Protein 7WKH (pdb70)

Nearest PDB structures (foldseek):
  7wkh-assembly1_A  TM=1.006E+00  e=6.048E-22  Ctenopharyngodon idella
  3piv-assembly1_A  TM=9.622E-01  e=9.299E-15  Danio rerio
  1au1-assembly1_B  TM=8.196E-01  e=1.360E-04  Homo sapiens
  3piw-assembly1_A  TM=7.714E-01  e=9.929E-04  Danio rerio

Secondary structure (DSSP, 8-state):
--GGGGTHHHHHHHHHHHHHHTS-SPPS-------HHHHHHHHTS-HHHHHHHHHHHHHHHHHHH--GGG-TT--S-HHHHHHHHHHHHHHHHHHHHHHTTSPP----HHHHHHHHHHHHHHHHHHHTTT-HHHHHHHHHHHHHHHHHHHHHHHHHHT-

Sequence (159 aa):
ACEWLGRYRMMISNESLSSLLKEMMGGKYPEGTKVSFPGRLYNMIDNAKVEDQVKFLVLTLDHIIRLMDAREHMNSVQWNLQTVEHFLTVLNRQSSSDLKKECVARYQPSHKESYEKKINNRHFKILKKNLKKKEYSAQAWEQIRRAVKHHLQRMDIIIASIANRR

InterPro domains:
  IPR000471 Interferon alpha/beta/delta [PF00143] (30-171)
  IPR000471 Interferon alpha/beta/delta [PTHR11691] (2-171)
  IPR009079 Four-helical cytokine-like, core [G3DSA:1.20.1250.10] (20-179)
  IPR009079 Four-helical cytokine-like, core [SSF47266] (23-177)

Structure (mmCIF, N/CA/C/O backbone):
data_7WKH
#
_entry.id   7WKH
#
_cell.length_a   84.617
_cell.length_b   32.767
_cell.length_c   56.762
_cell.angle_alpha   90.000
_cell.angle_beta   102.208
_cell.angle_gamma   90.000
#
_symmetry.space_group_name_H-M   'C 1 2 1'
#
loop_
_entity.id
_entity.type
_entity.pdbx_description
1 polymer Interferon
2 water water
#
loop_
_atom_site.group_PDB
_atom_site.id
_atom_site.type_symbol
_atom_site.label_atom_id
_atom_site.label_alt_id
_atom_site.label_comp_id
_atom_site.label_asym_id
_atom_site.label_entity_id
_atom_site.label_seq_id
_atom_site.pdbx_PDB_ins_code
_atom_site.Cartn_x
_atom_site.Cartn_y
_atom_site.Cartn_z
_atom_site.occupancy
_atom_site.B_iso_or_equiv
_atom_site.auth_seq_id
_atom_site.auth_comp_id
_atom_site.auth_asym_id
_atom_site.auth_atom_id
_atom_site.pdbx_PDB_model_num
ATOM 1 N N . ALA A 1 2 ? -12.949 5.583 20.267 1.000 22.500 2 ALA A N 1
ATOM 2 C CA . ALA A 1 2 ? -11.762 6.053 19.520 1.000 18.920 2 ALA A CA 1
ATOM 3 C C . ALA A 1 2 ? -10.513 5.934 20.402 1.000 16.000 2 ALA A C 1
ATOM 4 O O . ALA A 1 2 ? -10.615 5.766 21.632 1.000 17.220 2 ALA A O 1
ATOM 6 N N . CYS A 1 3 ? -9.356 6.110 19.794 1.000 14.180 3 CYS A N 1
ATOM 7 C CA . CYS A 1 3 ? -8.063 6.112 20.516 1.000 12.200 3 CYS A CA 1
ATOM 8 C C . CYS A 1 3 ? -7.925 7.410 21.309 1.000 12.890 3 CYS A C 1
ATOM 9 O O . CYS A 1 3 ? -7.636 8.405 20.714 1.000 11.690 3 CYS A O 1
ATOM 12 N N . GLU A 1 4 ? -8.115 7.340 22.630 1.000 11.680 4 GLU A N 1
ATOM 13 C CA . GLU A 1 4 ? -8.226 8.488 23.549 1.000 11.390 4 GLU A CA 1
ATOM 14 C C . GLU A 1 4 ? -6.885 9.230 23.564 1.000 10.760 4 GLU A C 1
ATOM 15 O O . GLU A 1 4 ? -6.864 10.474 23.720 1.000 13.170 4 GLU A O 1
ATOM 21 N N . TRP A 1 5 ? -5.795 8.512 23.305 1.000 10.590 5 TRP A N 1
ATOM 22 C CA . TRP A 1 5 ? -4.436 9.091 23.458 1.000 10.450 5 TRP A CA 1
ATOM 23 C C . TRP A 1 5 ? -4.150 10.040 22.295 1.000 11.380 5 TRP A C 1
ATOM 24 O O . TRP A 1 5 ? -3.282 10.892 22.438 1.000 11.540 5 TRP A O 1
ATOM 35 N N . LEU A 1 6 ? -4.838 9.958 21.165 1.000 10.310 6 LEU A N 1
ATOM 36 C CA . LEU A 1 6 ? -4.534 10.858 20.034 1.000 11.980 6 LEU A CA 1
ATOM 37 C C . LEU A 1 6 ? -4.780 12.316 20.456 1.000 12.620 6 LEU A C 1
ATOM 38 O O . LEU A 1 6 ? -4.117 13.169 19.915 1.000 14.510 6 LEU A O 1
ATOM 43 N N . GLY A 1 7 ? -5.703 12.543 21.384 1.000 13.030 7 GLY A N 1
ATOM 44 C CA . GLY A 1 7 ? -5.991 13.894 21.902 1.000 14.520 7 GLY A CA 1
ATOM 45 C C . GLY A 1 7 ? -4.848 14.426 22.755 1.000 14.700 7 GLY A C 1
ATOM 46 O O . GLY A 1 7 ? -4.703 15.636 22.810 1.000 19.210 7 GLY A O 1
ATOM 47 N N . ARG A 1 8 ? -4.082 13.548 23.402 1.000 12.880 8 ARG A N 1
ATOM 48 C CA . ARG A 1 8 ? -2.991 13.900 24.348 1.000 14.530 8 ARG A CA 1
ATOM 49 C C . ARG A 1 8 ? -1.654 13.909 23.610 1.000 12.100 8 ARG A C 1
ATOM 50 O O . ARG A 1 8 ? -0.682 14.504 24.113 1.000 12.930 8 ARG A O 1
ATOM 58 N N . TYR A 1 9 ? -1.618 13.347 22.411 1.000 11.000 9 TYR A N 1
ATOM 59 C CA . TYR A 1 9 ? -0.362 13.102 21.691 1.000 10.470 9 TYR A CA 1
ATOM 60 C C . TYR A 1 9 ? 0.390 14.424 21.469 1.000 10.410 9 TYR A C 1
ATOM 61 O O . TYR A 1 9 ? 1.647 14.489 21.669 1.000 9.900 9 TYR A O 1
ATOM 70 N N . ARG A 1 10 ? -0.275 15.489 21.043 1.000 10.260 10 ARG A N 1
ATOM 71 C CA . ARG A 1 10 ? 0.462 16.739 20.704 1.000 10.610 10 ARG A CA 1
ATOM 72 C C . ARG A 1 10 ? 1.171 17.343 21.921 1.000 9.910 10 ARG A C 1
ATOM 73 O O . ARG A 1 10 ? 2.293 17.802 21.790 1.000 8.980 10 ARG A O 1
ATOM 81 N N . MET A 1 11 ? 0.564 17.380 23.077 1.000 10.950 11 MET A N 1
ATOM 82 C CA A MET A 1 11 ? 1.223 17.987 24.263 0.500 10.920 11 MET A CA 1
ATOM 83 C CA B MET A 1 11 ? 1.249 18.020 24.238 0.500 12.010 11 MET A CA 1
ATOM 84 C C . MET A 1 11 ? 2.503 17.210 24.606 1.000 10.370 11 MET A C 1
ATOM 85 O O . MET A 1 11 ? 3.544 17.806 24.943 1.000 9.590 11 MET A O 1
ATOM 94 N N . ILE A 1 12 ? 2.421 15.900 24.558 1.000 9.160 12 ILE A N 1
ATOM 95 C CA . ILE A 1 12 ? 3.574 15.017 24.883 1.000 9.040 12 ILE A CA 1
ATOM 96 C C . ILE A 1 12 ? 4.591 15.078 23.738 1.000 8.340 12 ILE A C 1
ATOM 97 O O . ILE A 1 12 ? 5.780 15.027 24.032 1.000 8.940 12 ILE A O 1
ATOM 102 N N . SER A 1 13 ? 4.140 15.210 22.491 1.000 7.880 13 SER A N 1
ATOM 103 C CA . SER A 1 13 ? 5.053 15.392 21.350 1.000 8.080 13 SER A CA 1
ATOM 104 C C . SER A 1 13 ? 5.832 16.687 21.529 1.000 7.930 13 SER A C 1
ATOM 105 O O . SER A 1 13 ? 7.054 16.693 21.308 1.000 7.220 13 SER A O 1
ATOM 108 N N . ASN A 1 14 ? 5.140 17.779 21.850 1.000 8.800 14 ASN A N 1
ATOM 109 C CA . ASN A 1 14 ? 5.813 19.076 22.098 1.000 8.830 14 ASN A CA 1
ATOM 110 C C . A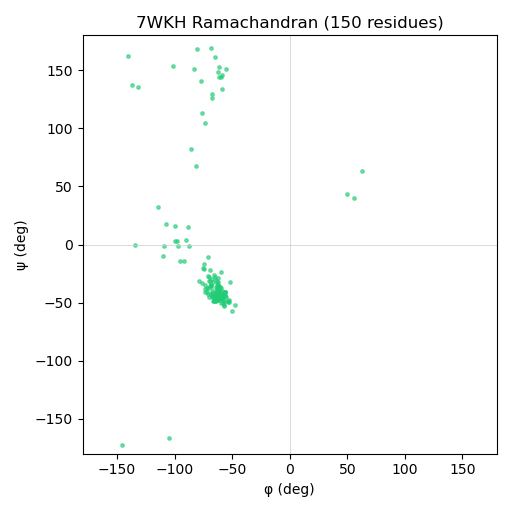SN A 1 14 ? 6.865 18.900 23.207 1.000 8.590 14 ASN A C 1
ATOM 111 O O . ASN A 1 14 ? 7.992 19.437 23.089 1.000 8.220 14 ASN A O 1
ATOM 116 N N . GLU A 1 15 ? 6.569 18.143 24.256 1.000 8.220 15 GLU A N 1
ATOM 117 C CA . GLU A 1 15 ? 7.558 17.880 25.323 1.000 8.430 15 GLU A CA 1
ATOM 118 C C . GLU A 1 15 ? 8.735 17.107 24.724 1.000 8.510 15 GLU A C 1
ATOM 119 O O . GLU A 1 15 ? 9.886 17.454 24.977 1.000 7.310 15 GLU A O 1
ATOM 125 N N . SER A 1 16 ? 8.488 16.065 23.931 1.000 7.090 16 SER A N 1
ATOM 126 C CA . SER A 1 16 ? 9.590 15.258 23.361 1.000 7.060 16 SER A CA 1
ATOM 127 C C . SER A 1 16 ? 10.502 16.138 22.510 1.000 7.890 16 SER A C 1
ATOM 128 O O . SER A 1 16 ? 11.719 16.046 22.629 1.000 6.870 16 SER A O 1
ATOM 131 N N . LEU A 1 17 ? 9.937 17.027 21.693 1.000 7.750 17 LEU A N 1
ATOM 132 C CA . LEU A 1 17 ? 10.762 17.845 20.801 1.000 8.180 17 LEU A CA 1
ATOM 133 C C . LEU A 1 17 ? 11.545 18.875 21.625 1.000 6.890 17 LEU A C 1
ATOM 134 O O . LEU A 1 17 ? 12.747 19.171 21.300 1.000 6.510 17 LEU A O 1
ATOM 139 N N . SER A 1 18 ? 10.956 19.441 22.682 1.000 7.090 18 SER A N 1
ATOM 140 C CA A SER A 1 18 ? 11.700 20.383 23.562 0.500 6.850 18 SER A CA 1
ATOM 141 C CA B SER A 1 18 ? 11.689 20.385 23.571 0.500 7.500 18 SER A CA 1
ATOM 142 C C . SER A 1 18 ? 12.877 19.663 24.232 1.000 7.020 18 SER A C 1
ATOM 143 O O . SER A 1 18 ? 13.971 20.281 24.338 1.000 6.850 18 SER A O 1
ATOM 148 N N . LEU A 1 19 ? 12.711 18.398 24.616 1.000 6.720 19 LEU A N 1
ATOM 149 C CA . LEU A 1 19 ? 13.815 17.640 25.255 1.000 6.470 19 LEU A CA 1
ATOM 150 C C . LEU A 1 19 ? 14.932 17.372 24.244 1.000 6.670 19 LEU A C 1
ATOM 151 O O . LEU A 1 19 ? 16.122 17.544 24.598 1.000 6.520 19 LEU A O 1
ATOM 156 N N . LEU A 1 20 ? 14.552 17.003 23.025 1.000 6.520 20 LEU A N 1
ATOM 157 C CA . LEU A 1 20 ? 15.517 16.773 21.933 1.000 6.480 20 LEU A CA 1
ATOM 158 C C . LEU A 1 20 ? 16.322 18.036 21.672 1.000 6.710 20 LEU A C 1
ATOM 159 O O . LEU A 1 20 ? 17.509 17.912 21.412 1.000 7.480 20 LEU A O 1
ATOM 164 N N . LYS A 1 21 ? 15.696 19.214 21.719 1.000 6.820 21 LYS A N 1
ATOM 165 C CA . LYS A 1 21 ? 16.432 20.486 21.557 1.000 7.570 21 LYS A CA 1
ATOM 166 C C . LYS A 1 21 ? 17.317 20.764 22.759 1.000 7.390 21 LYS A C 1
ATOM 167 O O . LYS A 1 21 ? 18.449 21.160 22.562 1.000 8.150 21 LYS A O 1
ATOM 173 N N . GLU A 1 22 ? 16.788 20.584 23.947 1.000 6.620 22 GLU A N 1
ATOM 174 C CA . GLU A 1 22 ? 17.448 21.043 25.184 1.000 6.930 22 GLU A CA 1
ATOM 175 C C . GLU A 1 22 ? 18.684 20.189 25.505 1.000 8.220 22 GLU A C 1
ATOM 176 O O . GLU A 1 22 ? 19.601 20.704 26.129 1.000 8.210 22 GLU A O 1
ATOM 182 N N . MET A 1 23 ? 18.716 18.929 25.061 1.000 8.910 23 MET A N 1
ATOM 183 C CA A MET A 1 23 ? 19.756 17.981 25.525 0.500 8.920 23 MET A CA 1
ATOM 184 C CA B MET A 1 23 ? 19.753 17.972 25.525 0.500 9.080 23 MET A CA 1
ATOM 185 C C . MET A 1 23 ? 21.123 18.377 24.955 1.000 9.770 23 MET A C 1
ATOM 186 O O . MET A 1 23 ? 22.162 17.921 25.512 1.000 10.190 23 MET A O 1
ATOM 195 N N . GLY A 1 24 ? 21.129 19.086 23.835 1.000 10.540 24 GLY A N 1
ATOM 196 C CA . GLY A 1 24 ? 22.385 19.427 23.142 1.000 13.680 24 GLY A CA 1
ATOM 197 C C . GLY A 1 24 ? 22.362 20.776 22.469 1.000 17.200 24 GLY A C 1
ATOM 198 O O . GLY A 1 24 ? 21.435 21.559 22.704 1.000 18.800 24 GLY A O 1
ATOM 199 N N . GLY A 1 25 ? 23.411 21.053 21.711 1.000 18.300 25 GLY A N 1
ATOM 200 C CA . GLY A 1 25 ? 23.659 22.401 21.172 1.000 20.510 25 GLY A CA 1
ATOM 201 C C . GLY A 1 25 ? 23.311 22.423 19.700 1.000 23.470 25 GLY A C 1
ATOM 202 O O . GLY A 1 25 ? 22.640 21.488 19.234 1.000 25.830 25 GLY A O 1
ATOM 203 N N . LYS A 1 26 ? 23.724 23.469 18.988 1.000 23.430 26 LYS A N 1
ATOM 204 C CA . LYS A 1 26 ? 23.536 23.618 17.520 1.000 26.610 26 LYS A CA 1
ATOM 205 C C . LYS A 1 26 ? 24.290 22.501 16.789 1.000 26.120 26 LYS A C 1
ATOM 206 O O . LYS A 1 26 ? 25.331 22.091 17.268 1.000 30.000 26 LYS A O 1
ATOM 212 N N . TYR A 1 27 ? 23.781 22.066 15.639 1.000 26.460 27 TYR A N 1
ATOM 213 C CA . TYR A 1 27 ? 24.306 20.909 14.870 1.000 27.080 27 TYR A CA 1
ATOM 214 C C . TYR A 1 27 ? 25.764 21.166 14.493 1.000 28.790 27 TYR A C 1
ATOM 215 O O . TYR A 1 27 ? 26.147 22.295 14.178 1.000 28.610 27 TYR A O 1
ATOM 224 N N . PRO A 1 28 ? 26.632 20.137 14.471 1.000 29.830 28 PRO A N 1
ATOM 225 C CA . PRO A 1 28 ? 27.904 20.263 13.765 1.000 30.070 28 PRO A CA 1
ATOM 226 C C . PRO A 1 28 ? 27.620 20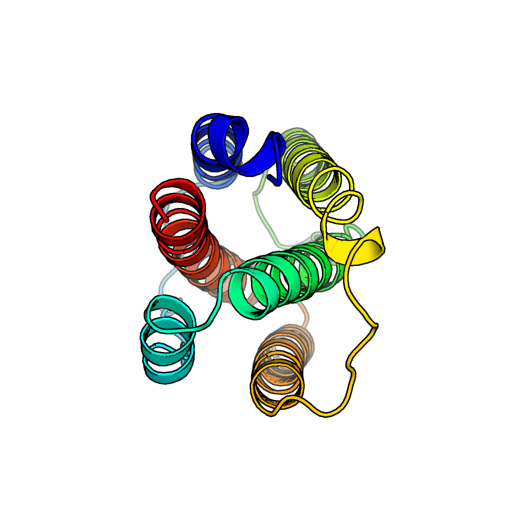.330 12.251 1.000 30.150 28 PRO A C 1
ATOM 227 O O . PRO A 1 28 ? 26.477 20.141 11.810 1.000 27.280 28 PRO A O 1
ATOM 231 N N . GLU A 1 29 ? 28.640 20.661 11.461 1.000 27.540 29 GLU A N 1
ATOM 232 C CA . GLU A 1 29 ? 28.533 20.670 9.979 1.000 27.140 29 GLU A CA 1
ATOM 233 C C . GLU A 1 29 ? 28.061 19.292 9.495 1.000 26.930 29 GLU A C 1
ATOM 234 O O . GLU A 1 29 ? 28.398 18.272 10.175 1.000 25.850 29 GLU A O 1
ATOM 240 N N . GLY A 1 30 ? 27.356 19.261 8.356 1.000 29.150 30 GLY A N 1
ATOM 241 C CA . GLY A 1 30 ? 27.001 18.035 7.609 1.000 27.290 30 GLY A CA 1
ATOM 242 C C . GLY A 1 30 ? 26.116 17.115 8.418 1.000 28.410 30 GLY A C 1
ATOM 243 O O . GLY A 1 30 ? 26.580 16.006 8.756 1.000 29.370 30 GLY A O 1
ATOM 244 N N . THR A 1 31 ? 24.905 17.566 8.770 1.000 28.870 31 THR A N 1
ATOM 245 C CA . THR A 1 31 ? 23.912 16.734 9.507 1.000 25.620 31 THR A CA 1
ATOM 246 C C . THR A 1 31 ? 22.709 16.366 8.610 1.000 26.390 31 THR A C 1
ATOM 247 O O . THR A 1 31 ? 21.944 15.472 9.022 1.000 23.310 31 THR A O 1
ATOM 251 N N . LYS A 1 32 ? 22.557 16.949 7.411 1.000 28.770 32 LYS A N 1
ATOM 252 C CA . LYS A 1 32 ? 21.432 16.618 6.484 1.000 30.970 32 LYS A CA 1
ATOM 253 C C . LYS A 1 32 ? 21.589 15.178 5.977 1.000 30.150 32 LYS A C 1
ATOM 254 O O . LYS A 1 32 ? 22.711 14.843 5.564 1.000 31.740 32 LYS A O 1
ATOM 260 N N . VAL A 1 33 ? 20.534 14.350 6.055 1.000 24.820 33 VAL A N 1
ATOM 261 C CA . VAL A 1 33 ? 20.530 12.942 5.544 1.000 27.170 33 VAL A CA 1
ATOM 262 C C . VAL A 1 33 ? 19.173 12.653 4.901 1.000 24.690 33 VAL A C 1
ATOM 263 O O . VAL A 1 33 ? 18.247 13.388 5.189 1.000 24.250 33 VAL A O 1
ATOM 267 N N . SER A 1 34 ? 19.101 11.603 4.076 1.000 25.820 34 SER A N 1
ATOM 268 C CA . SER A 1 34 ? 17.877 11.191 3.348 1.000 26.990 34 SER A CA 1
ATOM 269 C C . SER A 1 34 ? 16.740 10.897 4.335 1.000 22.730 34 SER A C 1
ATOM 270 O O . SER A 1 34 ? 16.984 10.240 5.367 1.000 23.930 34 SER A O 1
ATOM 273 N N . PHE A 1 35 ? 15.562 11.435 4.024 1.000 20.840 35 PHE A N 1
ATOM 274 C CA . PHE A 1 35 ? 14.328 11.377 4.858 1.000 17.750 35 PHE A CA 1
ATOM 275 C C . PHE A 1 35 ? 13.148 10.940 3.985 1.000 16.420 35 PHE A C 1
ATOM 276 O O . PHE A 1 35 ? 12.992 11.417 2.860 1.000 16.500 35 PHE A O 1
ATOM 284 N N . PRO A 1 36 ? 12.308 10.007 4.473 1.000 14.730 36 PRO A N 1
ATOM 285 C CA . PRO A 1 36 ? 11.222 9.428 3.685 1.000 13.610 36 PRO A CA 1
ATOM 286 C C . PRO A 1 36 ? 9.990 10.343 3.654 1.000 12.130 36 PRO A C 1
ATOM 287 O O . PRO A 1 36 ? 8.923 9.984 4.179 1.000 11.750 36 PRO A O 1
ATOM 291 N N . GLY A 1 37 ? 10.106 11.504 3.003 1.000 11.170 37 GLY A N 1
ATOM 292 C CA . GLY A 1 37 ? 8.975 12.440 2.912 1.000 11.040 37 GLY A CA 1
ATOM 293 C C . GLY A 1 37 ? 7.761 11.878 2.164 1.000 9.660 37 GLY A C 1
ATOM 294 O O . GLY A 1 37 ? 6.590 12.141 2.561 1.000 10.190 37 GLY A O 1
ATOM 295 N N . ARG A 1 38 ? 7.994 11.156 1.077 1.000 10.800 38 ARG A N 1
ATOM 296 C CA . ARG A 1 38 ? 6.861 10.576 0.302 1.000 11.230 38 ARG A CA 1
ATOM 297 C C . ARG A 1 38 ? 6.109 9.562 1.183 1.000 10.650 38 ARG A C 1
ATOM 298 O O . ARG A 1 38 ? 4.894 9.458 1.071 1.000 8.920 38 ARG A O 1
ATOM 306 N N . LEU A 1 39 ? 6.813 8.745 1.984 1.000 10.000 39 LEU A N 1
ATOM 307 C CA . LEU A 1 39 ? 6.149 7.793 2.895 1.000 10.190 39 LEU A CA 1
ATOM 308 C C . LEU A 1 39 ? 5.243 8.563 3.856 1.000 8.600 39 LEU A C 1
ATOM 309 O O . LEU A 1 39 ? 4.086 8.174 4.052 1.000 8.860 39 LEU A O 1
ATOM 314 N N . TYR A 1 40 ? 5.744 9.659 4.471 1.000 8.560 40 TYR A N 1
ATOM 315 C CA . TYR A 1 40 ? 4.909 10.447 5.414 1.000 8.500 40 TYR A CA 1
ATOM 316 C C . TYR A 1 40 ? 3.696 11.081 4.725 1.000 7.700 40 TYR A C 1
ATOM 317 O O . TYR A 1 40 ? 2.606 11.127 5.266 1.000 8.810 40 TYR A O 1
ATOM 326 N N . ASN A 1 41 ? 3.860 11.546 3.490 1.000 8.260 41 ASN A N 1
ATOM 327 C CA . ASN A 1 41 ? 2.699 12.112 2.742 1.000 9.380 41 ASN A CA 1
ATOM 328 C C . ASN A 1 41 ? 1.668 11.018 2.514 1.000 9.100 41 ASN A C 1
ATOM 329 O O . ASN A 1 41 ? 0.485 11.303 2.581 1.000 10.320 41 ASN A O 1
ATOM 334 N N . MET A 1 42 ? 2.128 9.800 2.265 1.000 10.070 42 MET A N 1
ATOM 335 C CA . MET A 1 42 ? 1.167 8.689 2.074 1.000 10.100 42 MET A CA 1
ATOM 336 C C . MET A 1 42 ? 0.439 8.431 3.399 1.000 8.900 42 MET A C 1
ATOM 337 O O . MET A 1 42 ? -0.805 8.380 3.396 1.000 10.390 42 MET A O 1
ATOM 342 N N . ILE A 1 43 ? 1.159 8.319 4.509 1.000 9.040 43 ILE A N 1
ATOM 343 C CA . ILE A 1 43 ? 0.518 8.020 5.814 1.000 9.140 43 ILE A CA 1
ATOM 344 C C . ILE A 1 43 ? -0.434 9.147 6.208 1.000 8.530 43 ILE A C 1
ATOM 345 O O . ILE A 1 43 ? -1.454 8.857 6.815 1.000 8.000 43 ILE A O 1
ATOM 350 N N . ASP A 1 44 ? -0.126 10.394 5.880 1.000 7.740 44 ASP A N 1
ATOM 351 C CA . ASP A 1 44 ? -1.056 11.508 6.132 1.000 8.730 44 ASP A CA 1
ATOM 352 C C . ASP A 1 44 ? -2.423 11.165 5.553 1.000 9.110 44 ASP A C 1
ATOM 353 O O . ASP A 1 44 ? -3.424 11.706 6.061 1.000 9.750 44 ASP A O 1
ATOM 358 N N . ASN A 1 45 ? -2.454 10.403 4.460 1.000 9.180 45 ASN A N 1
ATOM 359 C CA . ASN A 1 45 ? -3.714 10.113 3.721 1.000 9.910 45 ASN A CA 1
ATOM 360 C C . ASN A 1 45 ? -4.288 8.743 4.060 1.000 10.500 45 ASN A C 1
ATOM 361 O O . ASN A 1 45 ? -5.351 8.384 3.534 1.000 12.620 45 ASN A O 1
ATOM 366 N N . ALA A 1 46 ? -3.663 8.018 4.973 1.000 10.240 46 ALA A N 1
ATOM 367 C CA . ALA A 1 46 ? -4.036 6.621 5.290 1.000 10.340 46 ALA A CA 1
ATOM 368 C C . ALA A 1 46 ? -5.246 6.569 6.244 1.000 10.410 46 ALA A C 1
ATOM 369 O O . ALA A 1 46 ? -5.646 7.618 6.789 1.000 11.900 46 ALA A O 1
ATOM 371 N N . LYS A 1 47 ? -5.799 5.367 6.398 1.000 10.780 47 LYS A N 1
ATOM 372 C CA . LYS A 1 47 ? -6.819 5.091 7.422 1.000 12.220 47 LYS A CA 1
ATOM 373 C C . LYS A 1 47 ? -6.212 5.339 8.799 1.000 10.620 47 LYS A C 1
ATOM 374 O O . LYS A 1 47 ? -4.982 5.094 9.009 1.000 11.060 47 LYS A O 1
ATOM 380 N N . VAL A 1 48 ? -7.072 5.678 9.751 1.000 10.020 48 VAL A N 1
ATOM 381 C CA . VAL A 1 48 ? -6.643 5.894 11.157 1.000 9.560 48 VAL A CA 1
ATOM 382 C C . VAL A 1 48 ? -5.865 4.686 11.639 1.000 9.810 48 VAL A C 1
ATOM 383 O O . VAL A 1 48 ? -4.845 4.853 12.296 1.000 9.190 48 VAL A O 1
ATOM 387 N N . GLU A 1 49 ? -6.391 3.500 11.403 1.000 10.470 49 GLU A N 1
ATOM 388 C CA . GLU A 1 49 ? -5.751 2.276 11.943 1.000 11.300 49 GLU A CA 1
ATOM 389 C C . GLU A 1 49 ? -4.282 2.307 11.501 1.000 9.980 49 GLU A C 1
ATOM 390 O O . GLU A 1 49 ? -3.387 1.945 12.285 1.000 10.490 49 GLU A O 1
ATOM 396 N N . ASP A 1 50 ? -4.038 2.541 10.211 1.000 9.280 50 ASP A N 1
ATOM 397 C CA . ASP A 1 50 ? -2.657 2.495 9.665 1.000 8.740 50 ASP A CA 1
ATOM 398 C C . ASP A 1 50 ? -1.835 3.652 10.211 1.000 8.380 50 ASP A C 1
ATOM 399 O O . ASP A 1 50 ? -0.628 3.456 10.416 1.000 8.000 50 ASP A O 1
ATOM 404 N N . GLN A 1 51 ? -2.447 4.813 10.416 1.000 8.010 51 GLN A N 1
ATOM 405 C CA . GLN A 1 51 ? -1.742 5.978 11.017 1.000 7.670 51 GLN A CA 1
ATOM 406 C C . GLN A 1 51 ? -1.237 5.574 12.401 1.000 7.690 51 GLN A C 1
ATOM 407 O O . GLN A 1 51 ? -0.078 5.805 12.709 1.000 7.710 51 GLN A O 1
ATOM 413 N N . VAL A 1 52 ? -2.120 5.008 13.225 1.000 7.850 52 VAL A N 1
ATOM 414 C CA . VAL A 1 52 ? -1.732 4.695 14.616 1.000 7.940 52 VAL A CA 1
ATOM 415 C C . VAL A 1 52 ? -0.672 3.584 14.587 1.000 7.280 52 VAL A C 1
ATOM 416 O O . VAL A 1 52 ? 0.303 3.665 15.368 1.000 7.330 52 VAL A O 1
ATOM 420 N N . LYS A 1 53 ? -0.866 2.534 13.778 1.000 7.430 53 LYS A N 1
ATOM 421 C CA . LYS A 1 53 ? 0.156 1.457 13.699 1.000 7.540 53 LYS A CA 1
ATOM 422 C C . LYS A 1 53 ? 1.498 2.068 13.262 1.000 7.220 53 LYS A C 1
ATOM 423 O O . LYS A 1 53 ? 2.553 1.662 13.732 1.000 7.220 53 LYS A O 1
ATOM 429 N N . PHE A 1 54 ? 1.483 2.940 12.265 1.000 7.020 54 PHE A N 1
ATOM 430 C CA . PHE A 1 54 ? 2.711 3.602 11.780 1.000 6.910 54 PHE A CA 1
ATOM 431 C C . PHE A 1 54 ? 3.398 4.393 12.913 1.000 6.740 54 PHE A C 1
ATOM 432 O O . PHE A 1 54 ? 4.621 4.262 13.048 1.000 7.320 54 PHE A O 1
ATOM 440 N N . LEU A 1 55 ? 2.624 5.130 13.705 1.000 7.260 55 LEU A N 1
ATOM 441 C CA . LEU A 1 55 ? 3.176 5.929 14.827 1.000 6.970 55 LEU A CA 1
ATOM 442 C C . LEU A 1 55 ? 3.875 4.972 15.795 1.000 6.880 55 LEU A C 1
ATOM 443 O O . LEU A 1 55 ? 5.022 5.238 16.199 1.000 7.200 55 LEU A O 1
ATOM 448 N N . VAL A 1 56 ? 3.254 3.853 16.118 1.000 6.790 56 VAL A N 1
ATOM 449 C CA . VAL A 1 56 ? 3.875 2.897 17.082 1.000 7.260 56 VAL A CA 1
ATOM 450 C C . VAL A 1 56 ? 5.182 2.333 16.487 1.000 7.270 56 VAL A C 1
ATOM 451 O O . VAL A 1 56 ? 6.228 2.315 17.144 1.000 7.620 56 VAL A O 1
ATOM 455 N N . LEU A 1 57 ? 5.152 1.870 15.232 1.000 7.610 57 LEU A N 1
ATOM 456 C CA . LEU A 1 57 ? 6.359 1.327 14.596 1.000 7.130 57 LEU A CA 1
ATOM 457 C C . LEU A 1 57 ? 7.463 2.368 14.638 1.000 7.110 57 LEU A C 1
ATOM 458 O O . LEU A 1 57 ? 8.621 2.018 14.921 1.000 7.270 57 LEU A O 1
ATOM 463 N N . THR A 1 58 ? 7.129 3.605 14.316 1.000 6.020 58 THR A N 1
ATOM 464 C CA . THR A 1 58 ? 8.153 4.654 14.189 1.000 6.560 58 THR A CA 1
ATOM 465 C C . THR A 1 58 ? 8.692 5.053 15.570 1.000 6.390 58 THR A C 1
ATOM 466 O O . THR A 1 58 ? 9.910 5.151 15.708 1.000 6.560 58 THR A O 1
ATOM 470 N N . LEU A 1 59 ? 7.825 5.171 16.562 1.000 6.130 59 LEU A N 1
ATOM 471 C CA . LEU A 1 59 ? 8.263 5.469 17.941 1.000 6.580 59 LEU A CA 1
ATOM 472 C C . LEU A 1 59 ? 9.251 4.388 18.38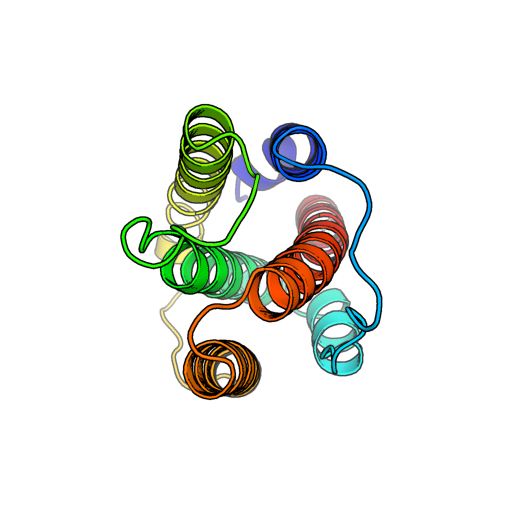1 1.000 6.650 59 LEU A C 1
ATOM 473 O O . LEU A 1 59 ? 10.299 4.723 18.893 1.000 6.440 59 LEU A O 1
ATOM 478 N N . ASP A 1 60 ? 8.877 3.129 18.249 1.000 6.900 60 ASP A N 1
ATOM 479 C CA . ASP A 1 60 ? 9.732 2.032 18.740 1.000 7.150 60 ASP A CA 1
ATOM 480 C C . ASP A 1 60 ? 11.049 2.082 17.989 1.000 7.370 60 ASP A C 1
ATOM 481 O O . ASP A 1 60 ? 12.080 1.815 18.576 1.000 7.440 60 ASP A O 1
ATOM 486 N N . HIS A 1 61 ? 11.024 2.375 16.692 1.000 7.180 61 HIS A N 1
ATOM 487 C CA . HIS A 1 61 ? 12.291 2.443 15.939 1.000 8.220 61 HIS A CA 1
ATOM 488 C C . HIS A 1 61 ? 13.186 3.563 16.466 1.000 7.930 61 HIS A C 1
ATOM 489 O O . HIS A 1 61 ? 14.401 3.315 16.539 1.000 7.450 61 HIS A O 1
ATOM 496 N N . ILE A 1 62 ? 12.631 4.736 16.762 1.000 6.980 62 ILE A N 1
ATOM 497 C CA . ILE A 1 62 ? 13.439 5.862 17.283 1.000 6.530 62 ILE A CA 1
ATOM 498 C C . ILE A 1 62 ? 14.025 5.418 18.630 1.000 6.800 62 ILE A C 1
ATOM 499 O O . ILE A 1 62 ? 15.210 5.634 18.869 1.000 6.870 62 ILE A O 1
ATOM 504 N N . ILE A 1 63 ? 13.174 4.848 19.483 1.000 7.020 63 ILE A N 1
ATOM 505 C CA . ILE A 1 63 ? 13.667 4.398 20.815 1.000 7.500 63 ILE A CA 1
ATOM 506 C C . ILE A 1 63 ? 14.836 3.417 20.655 1.000 8.200 63 ILE A C 1
ATOM 507 O O . ILE A 1 63 ? 15.840 3.577 21.334 1.000 8.520 63 ILE A O 1
ATOM 512 N N . ARG A 1 64 ? 14.693 2.404 19.797 1.000 9.190 64 ARG A N 1
ATOM 513 C CA . ARG A 1 64 ? 15.705 1.328 19.648 1.000 10.420 64 ARG A CA 1
ATOM 514 C C . ARG A 1 64 ? 16.955 1.925 18.997 1.000 9.390 64 ARG A C 1
ATOM 515 O O . ARG A 1 64 ? 18.060 1.458 19.332 1.000 9.840 64 ARG A O 1
ATOM 523 N N . LEU A 1 65 ? 16.811 2.940 18.141 1.000 8.650 65 LEU A N 1
ATOM 524 C CA . LEU A 1 65 ? 18.014 3.554 17.526 1.000 9.270 65 LEU A CA 1
ATOM 525 C C . LEU A 1 65 ? 18.799 4.328 18.609 1.000 9.000 65 LEU A C 1
ATOM 526 O O . LEU A 1 65 ? 20.073 4.297 18.530 1.000 10.620 65 LEU A O 1
ATOM 531 N N . MET A 1 66 ? 18.122 4.959 19.568 1.000 8.950 66 MET A N 1
ATOM 532 C CA . MET A 1 66 ? 18.737 5.992 20.440 1.000 8.580 66 MET A CA 1
ATOM 533 C C . MET A 1 66 ? 18.923 5.476 21.865 1.000 8.550 66 MET A C 1
ATOM 534 O O . MET A 1 66 ? 19.499 6.274 22.584 1.000 9.110 66 MET A O 1
ATOM 539 N N . ASP A 1 67 ? 18.538 4.231 22.243 1.000 7.980 67 ASP A N 1
ATOM 540 C CA . ASP A 1 67 ? 18.560 3.905 23.705 1.000 8.110 67 ASP A CA 1
ATOM 541 C C . ASP A 1 67 ? 19.812 3.165 24.118 1.000 8.930 67 ASP A C 1
ATOM 542 O O . ASP A 1 67 ? 19.970 2.929 25.342 1.000 9.620 67 ASP A O 1
ATOM 547 N N . ALA A 1 68 ? 20.725 2.952 23.202 1.000 8.710 68 ALA A N 1
ATOM 548 C CA . ALA A 1 68 ? 22.013 2.291 23.541 1.000 10.520 68 ALA A CA 1
ATOM 549 C C . ALA A 1 68 ? 22.994 3.347 24.035 1.000 10.330 68 ALA A C 1
ATOM 550 O O . ALA A 1 68 ? 23.849 3.772 23.275 1.000 12.340 68 ALA A O 1
ATOM 552 N N . ARG A 1 69 ? 22.919 3.727 25.296 1.000 10.260 69 ARG A N 1
ATOM 553 C CA . ARG A 1 69 ? 23.649 4.920 25.775 1.000 10.730 69 ARG A CA 1
ATOM 554 C C . ARG A 1 69 ? 25.142 4.609 25.884 1.000 10.270 69 ARG A C 1
ATOM 555 O O . ARG A 1 69 ? 25.902 5.551 25.921 1.000 10.800 69 ARG A O 1
ATOM 563 N N . GLU A 1 70 ? 25.552 3.344 25.895 1.000 10.500 70 GLU A N 1
ATOM 564 C CA . GLU A 1 70 ? 27.010 3.032 25.946 1.000 10.830 70 GLU A CA 1
ATOM 565 C C . GLU A 1 70 ? 27.662 3.392 24.619 1.000 12.510 70 GLU A C 1
ATOM 566 O O . GLU A 1 70 ? 28.924 3.387 24.565 1.000 13.000 70 GLU A O 1
ATOM 572 N N . HIS A 1 71 ? 26.880 3.692 23.593 1.000 10.620 71 HIS A N 1
ATOM 573 C CA . HIS A 1 71 ? 27.416 4.142 22.283 1.000 11.060 71 HIS A CA 1
ATOM 574 C C . HIS A 1 71 ? 27.341 5.669 22.145 1.000 11.010 71 HIS A C 1
ATOM 575 O O . HIS A 1 71 ? 27.512 6.135 21.027 1.000 10.780 71 HIS A O 1
ATOM 582 N N . MET A 1 72 ? 27.141 6.399 23.226 1.000 10.170 72 MET A N 1
ATOM 583 C CA . MET A 1 72 ? 26.977 7.889 23.216 1.000 10.450 72 MET A CA 1
ATOM 584 C C . MET A 1 72 ? 28.136 8.565 23.950 1.000 11.540 72 MET A C 1
ATOM 585 O O . MET A 1 72 ? 27.983 9.709 24.371 1.000 12.550 72 MET A O 1
ATOM 590 N N . ASN A 1 73 ? 29.337 7.998 23.902 1.000 13.060 73 ASN A N 1
ATOM 591 C CA . ASN A 1 73 ? 30.498 8.619 24.595 1.000 15.430 73 ASN A CA 1
ATOM 592 C C . ASN A 1 73 ? 30.995 9.847 23.827 1.000 14.150 73 ASN A C 1
ATOM 593 O O . ASN A 1 73 ? 31.610 10.717 24.448 1.000 15.660 73 ASN A O 1
ATOM 598 N N . SER A 1 74 ? 30.690 9.972 22.544 1.000 13.240 74 SER A N 1
ATOM 599 C CA . SER A 1 74 ? 31.210 11.059 21.690 1.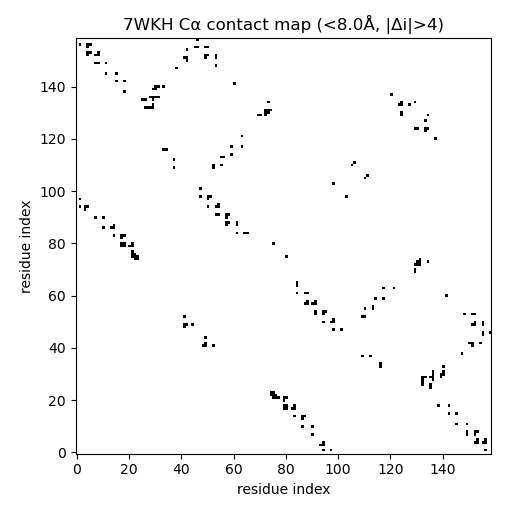000 14.000 74 SER A CA 1
ATOM 600 C C . SER A 1 74 ? 30.279 12.260 21.660 1.000 12.680 74 SER A C 1
ATOM 601 O O . SER A 1 74 ? 30.707 13.296 21.148 1.000 13.420 74 SER A O 1
ATOM 604 N N . VAL A 1 75 ? 29.035 12.143 22.122 1.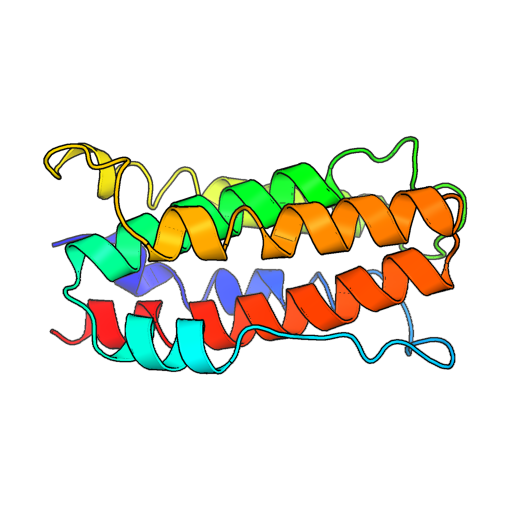000 11.380 75 VAL A N 1
ATOM 605 C CA . VAL A 1 75 ? 28.059 13.277 22.075 1.000 12.140 75 VAL A CA 1
ATOM 606 C C . VAL A 1 75 ? 28.274 14.203 23.257 1.000 12.590 75 VAL A C 1
ATOM 607 O O . VAL A 1 75 ? 28.669 13.750 24.351 1.000 14.690 75 VAL A O 1
ATOM 611 N N . GLN A 1 76 ? 27.958 15.472 23.066 1.000 12.420 76 GLN A N 1
ATOM 612 C CA . GLN A 1 76 ? 27.988 16.405 24.210 1.000 13.880 76 GLN A CA 1
ATOM 613 C C . GLN A 1 76 ? 26.633 16.465 24.915 1.000 14.910 76 GLN A C 1
ATOM 614 O O . GLN A 1 76 ? 26.513 17.225 25.919 1.000 17.570 76 GLN A O 1
ATOM 620 N N . TRP A 1 77 ? 25.682 15.659 24.498 1.000 11.360 77 TRP A N 1
ATOM 621 C CA . TRP A 1 77 ? 24.309 15.708 25.073 1.000 9.650 77 TRP A CA 1
ATOM 622 C C . TRP A 1 77 ? 24.337 15.443 26.576 1.000 9.290 77 TRP A C 1
ATOM 623 O O . TRP A 1 77 ? 25.094 14.585 27.043 1.000 10.380 77 TRP A O 1
ATOM 634 N N . ASN A 1 78 ? 23.461 16.079 27.327 1.000 7.880 78 ASN A N 1
ATOM 635 C CA . ASN A 1 78 ? 23.307 15.778 28.764 1.000 8.260 78 ASN A CA 1
ATOM 636 C C . ASN A 1 78 ? 22.527 14.466 28.838 1.000 8.170 78 ASN A C 1
ATOM 637 O O . ASN A 1 78 ? 21.366 14.474 28.431 1.000 7.970 78 ASN A O 1
ATOM 642 N N . LEU A 1 79 ? 23.140 13.403 29.302 1.000 7.340 79 LEU A N 1
ATOM 643 C CA . LEU A 1 79 ? 22.477 12.086 29.211 1.000 7.670 79 LEU A CA 1
ATOM 644 C C . LEU A 1 79 ? 21.217 12.028 30.084 1.000 7.880 79 LEU A C 1
ATOM 645 O O . LEU A 1 79 ? 20.368 11.181 29.793 1.000 8.620 79 LEU A O 1
ATOM 650 N N . GLN A 1 80 ? 21.103 12.798 31.156 1.000 7.740 80 GLN A N 1
ATOM 651 C CA . GLN A 1 80 ? 19.835 12.856 31.938 1.000 7.340 80 GLN A CA 1
ATOM 652 C C . GLN A 1 80 ? 18.689 13.252 31.008 1.000 7.670 80 GLN A C 1
ATOM 653 O O . GLN A 1 80 ? 17.565 12.681 31.102 1.000 6.590 80 GLN A O 1
ATOM 659 N N . THR A 1 81 ? 18.926 14.206 30.107 1.000 7.070 81 THR A N 1
ATOM 660 C CA . THR A 1 81 ? 17.876 14.741 29.226 1.000 6.640 81 THR A CA 1
ATOM 661 C C . THR A 1 81 ? 17.627 13.767 28.054 1.000 6.620 81 THR A C 1
ATOM 662 O O . THR A 1 81 ? 16.487 13.621 27.625 1.000 5.950 81 THR A O 1
ATOM 666 N N . VAL A 1 82 ? 18.671 13.052 27.615 1.000 6.600 82 VAL A N 1
ATOM 667 C CA . VAL A 1 82 ? 18.480 11.952 26.637 1.000 7.400 82 VAL A CA 1
ATOM 668 C C . VAL A 1 82 ? 17.582 10.900 27.267 1.000 7.490 82 VAL A C 1
ATOM 669 O O . VAL A 1 82 ? 16.639 10.400 26.612 1.000 6.990 82 VAL A O 1
ATOM 673 N N . GLU A 1 83 ? 17.861 10.509 28.523 1.000 7.300 83 GLU A N 1
ATOM 674 C CA . GLU A 1 83 ? 17.035 9.499 29.229 1.000 7.880 83 GLU A CA 1
ATOM 675 C C . GLU A 1 83 ? 15.599 10.013 29.368 1.000 6.570 83 GLU A C 1
ATOM 676 O O . GLU A 1 83 ? 14.629 9.239 29.109 1.000 6.830 83 GLU A O 1
ATOM 682 N N . HIS A 1 84 ? 15.417 11.304 29.659 1.000 6.170 84 HIS A N 1
ATOM 683 C CA . HIS A 1 84 ? 14.062 11.891 29.825 1.000 6.070 84 HIS A CA 1
ATOM 684 C C . HIS A 1 84 ? 13.329 11.813 28.477 1.000 5.500 84 HIS A C 1
ATOM 685 O O . HIS A 1 84 ? 12.184 11.321 28.431 1.000 5.960 84 HIS A O 1
ATOM 692 N N . PHE A 1 85 ? 13.987 12.249 27.405 1.000 5.690 85 PHE A N 1
ATOM 693 C CA . PHE A 1 85 ? 13.480 12.126 26.035 1.000 5.680 85 PHE A CA 1
ATOM 694 C C . PHE A 1 85 ? 12.977 10.721 25.745 1.000 5.900 85 PHE A C 1
ATOM 695 O O . PHE A 1 85 ? 11.872 10.544 25.258 1.000 7.110 85 PHE A O 1
ATOM 703 N N . LEU A 1 86 ? 13.810 9.721 26.014 1.000 5.180 86 LEU A N 1
ATOM 704 C CA . LEU A 1 86 ? 13.423 8.328 25.683 1.000 5.450 86 LEU A CA 1
ATOM 705 C C . LEU A 1 86 ? 12.273 7.914 26.585 1.000 5.210 86 LEU A C 1
ATOM 706 O O . LEU A 1 86 ? 11.421 7.122 26.140 1.000 5.810 86 LEU A O 1
ATOM 711 N N . THR A 1 87 ? 12.277 8.301 27.845 1.000 5.560 87 THR A N 1
ATOM 712 C CA . THR A 1 87 ? 11.143 7.949 28.715 1.000 6.160 87 THR A CA 1
ATOM 713 C C . THR A 1 87 ? 9.841 8.479 28.091 1.000 5.960 87 THR A C 1
ATOM 714 O O . THR A 1 87 ? 8.817 7.749 28.084 1.000 5.570 87 THR A O 1
ATOM 718 N N . VAL A 1 88 ? 9.841 9.708 27.588 1.000 6.710 88 VAL A N 1
ATOM 719 C CA . VAL A 1 88 ? 8.628 10.309 26.979 1.000 7.020 88 VAL A CA 1
ATOM 720 C C . VAL A 1 88 ? 8.216 9.491 25.741 1.000 6.840 88 VAL A C 1
ATOM 721 O O . VAL A 1 88 ? 7.042 9.193 25.578 1.000 6.700 88 VAL A O 1
ATOM 725 N N . LEU A 1 89 ? 9.160 9.145 24.884 1.000 6.790 89 LEU A N 1
ATOM 726 C CA . LEU A 1 89 ? 8.778 8.371 23.679 1.000 6.120 89 LEU A CA 1
ATOM 727 C C . LEU A 1 89 ? 8.217 7.023 24.072 1.000 6.490 89 LEU A C 1
ATOM 728 O O . LEU A 1 89 ? 7.282 6.524 23.419 1.000 6.150 89 LEU A O 1
ATOM 733 N N . ASN A 1 90 ? 8.807 6.399 25.102 1.000 7.050 90 ASN A N 1
ATOM 734 C CA . ASN A 1 90 ? 8.297 5.088 25.570 1.000 6.770 90 ASN A CA 1
ATOM 735 C C . ASN A 1 90 ? 6.847 5.212 26.081 1.000 7.070 90 ASN A C 1
ATOM 736 O O . ASN A 1 90 ? 6.038 4.311 25.818 1.000 7.890 90 ASN A O 1
ATOM 741 N N . ARG A 1 91 ? 6.495 6.332 26.708 1.000 7.150 91 ARG A N 1
ATOM 742 C CA . ARG A 1 91 ? 5.113 6.631 27.168 1.000 8.310 91 ARG A CA 1
ATOM 743 C C . ARG A 1 91 ? 4.212 6.784 25.935 1.000 7.810 91 ARG A C 1
ATOM 744 O O . ARG A 1 91 ? 3.126 6.163 25.895 1.000 8.220 91 ARG A O 1
ATOM 752 N N . GLN A 1 92 ? 4.624 7.545 24.942 1.000 8.030 92 GLN A N 1
ATOM 753 C CA . GLN A 1 92 ? 3.862 7.678 23.686 1.000 8.440 92 GLN A CA 1
ATOM 754 C C . GLN A 1 92 ? 3.577 6.282 23.107 1.000 7.630 92 GLN A C 1
ATOM 755 O O . GLN A 1 92 ? 2.464 5.997 22.681 1.000 7.730 92 GLN A O 1
ATOM 761 N N . SER A 1 93 ? 4.586 5.433 22.995 1.000 7.830 93 SER A N 1
ATOM 762 C CA . SER A 1 93 ? 4.495 4.121 22.337 1.000 8.540 93 SER A CA 1
ATOM 763 C C . SER A 1 93 ? 3.556 3.225 23.143 1.000 8.500 93 SER A C 1
ATOM 764 O O . SER A 1 93 ? 2.649 2.602 22.563 1.000 8.530 93 SER A O 1
ATOM 767 N N . SER A 1 94 ? 3.756 3.161 24.447 1.000 9.540 94 SER A N 1
ATOM 768 C CA A SER A 1 94 ? 2.931 2.277 25.305 0.500 9.930 94 SER A CA 1
ATOM 769 C CA B SER A 1 94 ? 2.917 2.280 25.301 0.500 9.620 94 SER A CA 1
ATOM 770 C C . SER A 1 94 ? 1.455 2.670 25.207 1.000 9.410 94 SER A C 1
ATOM 771 O O . SER A 1 94 ? 0.593 1.775 25.127 1.000 9.270 94 SER A O 1
ATOM 776 N N . ASP A 1 95 ? 1.205 3.962 25.271 1.000 8.960 95 ASP A N 1
ATOM 777 C CA . ASP A 1 95 ? -0.179 4.483 25.226 1.000 8.260 95 ASP A CA 1
ATOM 778 C C . ASP A 1 95 ? -0.788 4.173 23.864 1.000 7.710 95 ASP A C 1
ATOM 779 O O . ASP A 1 95 ? -1.950 3.702 23.850 1.000 9.270 95 ASP A O 1
ATOM 784 N N . LEU A 1 96 ? -0.091 4.402 22.745 1.000 7.060 96 LEU A N 1
ATOM 785 C CA . LEU A 1 96 ? -0.668 4.090 21.424 1.000 7.410 96 LEU A CA 1
ATOM 786 C C . LEU A 1 96 ? -0.833 2.583 21.227 1.000 7.840 96 LEU A C 1
ATOM 787 O O . LEU A 1 96 ? -1.798 2.166 20.529 1.000 8.220 96 LEU A O 1
ATOM 792 N N . LYS A 1 97 ? 0.005 1.756 21.837 1.000 7.360 97 LYS A N 1
ATOM 793 C CA A LYS A 1 97 ? -0.139 0.285 21.708 0.500 8.440 97 LYS A CA 1
ATOM 794 C CA B LYS A 1 97 ? -0.139 0.284 21.706 0.500 7.980 97 LYS A CA 1
ATOM 795 C C . LYS A 1 97 ? -1.485 -0.166 22.275 1.000 8.620 97 LYS A C 1
ATOM 796 O O . LYS A 1 97 ? -1.972 -1.180 21.813 1.000 9.330 97 LYS A O 1
ATOM 807 N N . GLU A 1 98 ? -2.016 0.555 23.236 1.000 9.700 98 GLU A N 1
ATOM 808 C CA . GLU A 1 98 ? -3.370 0.195 23.741 1.000 10.390 98 GLU A CA 1
ATOM 809 C C . GLU A 1 98 ? -4.375 0.317 22.586 1.000 10.690 98 GLU A C 1
ATOM 810 O O . GLU A 1 98 ? -5.354 -0.482 22.508 1.000 11.400 98 GLU A O 1
ATOM 816 N N . CYS A 1 99 ? -4.198 1.286 21.704 1.000 10.690 99 CYS A N 1
ATOM 817 C CA . CYS A 1 99 ? -5.087 1.480 20.533 1.000 9.910 99 CYS A CA 1
ATOM 818 C C . CYS A 1 99 ? -4.804 0.401 19.488 1.000 10.730 99 CYS A C 1
ATOM 819 O O . CYS A 1 99 ? -5.734 -0.223 18.954 1.000 9.320 99 CYS A O 1
ATOM 822 N N . VAL A 1 100 ? -3.539 0.088 19.273 1.000 8.950 100 VAL A N 1
ATOM 823 C CA . VAL A 1 100 ? -3.188 -0.948 18.276 1.000 10.010 100 VAL A CA 1
ATOM 824 C C . VAL A 1 100 ? -3.760 -2.304 18.688 1.000 10.060 100 VAL A C 1
ATOM 825 O O . VAL A 1 100 ? -4.159 -3.089 17.803 1.000 10.370 100 VAL A O 1
ATOM 829 N N . ALA A 1 101 ? -3.858 -2.580 19.992 1.000 10.120 101 ALA A N 1
ATOM 830 C CA . ALA A 1 101 ? -4.402 -3.859 20.487 1.000 10.510 101 ALA A CA 1
ATOM 831 C C . ALA A 1 101 ? -5.845 -4.060 20.016 1.000 10.850 101 ALA A C 1
ATOM 832 O O . ALA A 1 101 ? -6.285 -5.210 19.926 1.000 12.120 101 ALA A O 1
ATOM 834 N N . ARG A 1 102 ? -6.561 -3.004 19.696 1.000 10.560 102 ARG A N 1
ATOM 835 C CA . ARG A 1 102 ? -7.984 -3.132 19.284 1.000 11.290 102 ARG A CA 1
ATOM 836 C C . ARG A 1 102 ? -8.112 -3.369 17.780 1.000 10.420 102 ARG A C 1
ATOM 837 O O . ARG A 1 10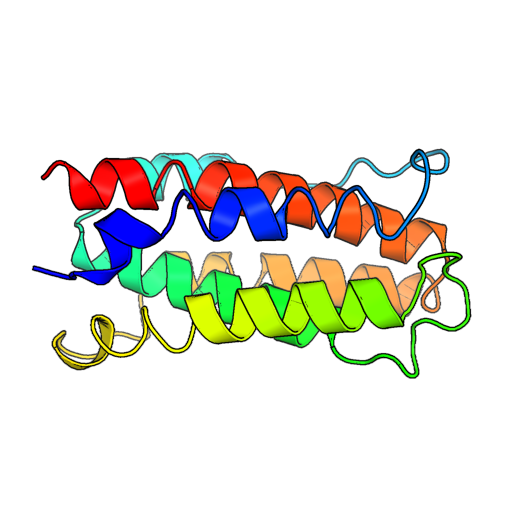2 ? -9.242 -3.494 17.265 1.000 11.400 102 ARG A O 1
ATOM 845 N N . TYR A 1 103 ? -7.006 -3.398 17.066 1.000 9.750 103 TYR A N 1
ATOM 846 C CA . TYR A 1 103 ? -6.998 -3.588 15.607 1.000 10.670 103 TYR A CA 1
ATOM 847 C C . TYR A 1 103 ? -6.630 -5.041 15.350 1.000 10.790 103 TYR A C 1
ATOM 848 O O . TYR A 1 103 ? -5.938 -5.658 16.163 1.000 11.450 103 TYR A O 1
ATOM 857 N N . GLN A 1 104 ? -7.071 -5.557 14.214 1.000 12.080 104 GLN A N 1
ATOM 858 C CA . GLN A 1 104 ? -6.580 -6.860 13.719 1.000 12.910 104 GLN A CA 1
ATOM 859 C C . GLN A 1 104 ? -5.115 -6.682 13.337 1.000 13.740 104 GLN A C 1
ATOM 860 O O . GLN A 1 104 ? -4.800 -5.731 12.626 1.000 14.080 104 GLN A O 1
ATOM 866 N N . PRO A 1 105 ? -4.191 -7.515 13.871 1.000 17.110 105 PRO A N 1
ATOM 867 C CA . PRO A 1 105 ? -2.762 -7.329 13.612 1.000 18.570 105 PRO A CA 1
ATOM 868 C C . PRO A 1 105 ? -2.447 -7.450 12.120 1.000 22.370 105 PRO A C 1
ATOM 869 O O . PRO A 1 105 ? -3.126 -8.193 11.437 1.000 25.870 105 PRO A O 1
ATOM 873 N N . SER A 1 106 ? -1.478 -6.643 11.644 1.000 22.900 106 SER A N 1
ATOM 874 C CA . SER A 1 106 ? -1.004 -6.608 10.228 1.000 25.180 106 SER A CA 1
ATOM 875 C C . SER A 1 106 ? 0.524 -6.530 10.261 1.000 24.760 106 SER A C 1
ATOM 876 O O . SER A 1 106 ? 1.038 -5.869 11.158 1.000 25.810 106 SER A O 1
ATOM 879 N N . HIS A 1 107 ? 1.236 -7.274 9.417 1.000 28.250 107 HIS A N 1
ATOM 880 C CA . HIS A 1 107 ? 2.726 -7.229 9.366 1.000 27.920 107 HIS A CA 1
ATOM 881 C C . HIS A 1 107 ? 3.224 -7.151 7.922 1.000 27.150 107 HIS A C 1
ATOM 882 O O . HIS A 1 107 ? 4.434 -7.062 7.746 1.000 28.420 107 HIS A O 1
ATOM 889 N N . LYS A 1 108 ? 2.331 -7.133 6.939 1.000 26.130 108 LYS A N 1
ATOM 890 C CA . LYS A 1 108 ? 2.726 -7.131 5.508 1.000 27.120 108 LYS A CA 1
ATOM 891 C C . LYS A 1 108 ? 2.487 -5.760 4.877 1.000 24.820 108 LYS A C 1
ATOM 892 O O . LYS A 1 108 ? 2.520 -5.685 3.651 1.000 24.250 108 LYS A O 1
ATOM 898 N N . GLU A 1 109 ? 2.321 -4.685 5.657 1.000 21.070 109 GLU A N 1
ATOM 899 C CA . GLU A 1 109 ? 2.088 -3.364 5.021 1.000 18.580 109 GLU A CA 1
ATOM 900 C C . GLU A 1 109 ? 3.415 -2.816 4.476 1.000 17.620 109 GLU A C 1
ATOM 901 O O . GLU A 1 109 ? 4.477 -2.969 5.119 1.000 16.860 109 GLU A O 1
ATOM 907 N N . SER A 1 110 ? 3.373 -2.196 3.307 1.000 14.870 110 SER A N 1
ATOM 908 C CA . SER A 1 110 ? 4.593 -1.640 2.692 1.000 14.770 110 SER A CA 1
ATOM 909 C C . SER A 1 110 ? 5.132 -0.535 3.595 1.000 13.990 110 SER A C 1
ATOM 910 O O . SER A 1 110 ? 6.317 -0.394 3.631 1.000 14.040 110 SER A O 1
ATOM 913 N N . TYR A 1 111 ? 4.305 0.197 4.352 1.000 11.960 111 TYR A N 1
ATOM 914 C CA . TYR A 1 111 ? 4.859 1.243 5.238 1.000 10.640 111 TYR A CA 1
ATOM 915 C C . TYR A 1 111 ? 5.781 0.619 6.298 1.000 11.400 111 TYR A C 1
ATOM 916 O O . TYR A 1 111 ? 6.775 1.280 6.690 1.000 10.490 111 TYR A O 1
ATOM 925 N N . GLU A 1 112 ? 5.501 -0.600 6.734 1.000 12.090 112 GLU A N 1
ATOM 926 C CA . GLU A 1 112 ? 6.331 -1.227 7.787 1.000 11.390 112 GLU A CA 1
ATOM 927 C C . GLU A 1 112 ? 7.681 -1.557 7.164 1.000 12.300 112 GLU A C 1
ATOM 928 O O . GLU A 1 112 ? 8.753 -1.274 7.784 1.000 12.150 112 GLU A O 1
ATOM 934 N N . LYS A 1 113 ? 7.660 -2.085 5.941 1.000 12.580 113 LYS A N 1
ATOM 935 C CA . LYS A 1 113 ? 8.927 -2.443 5.255 1.000 13.740 113 LYS A CA 1
ATOM 936 C C . LYS A 1 113 ? 9.736 -1.182 4.983 1.000 11.790 113 LYS A C 1
ATOM 937 O O . LYS A 1 113 ? 10.957 -1.231 5.150 1.000 13.460 113 LYS A O 1
ATOM 943 N N . LYS A 1 114 ? 9.086 -0.094 4.575 1.000 11.620 114 LYS A N 1
ATOM 944 C CA . LYS A 1 114 ? 9.753 1.182 4.261 1.000 12.310 114 LYS A CA 1
ATOM 945 C C . LYS A 1 114 ? 10.367 1.753 5.525 1.000 12.460 114 LYS A C 1
ATOM 946 O O . LYS A 1 114 ? 11.523 2.245 5.458 1.000 13.000 114 LYS A O 1
ATOM 952 N N . ILE A 1 115 ? 9.652 1.725 6.638 1.000 12.280 115 ILE A N 1
ATOM 953 C CA . ILE A 1 115 ? 10.231 2.422 7.810 1.000 12.860 115 ILE A CA 1
ATOM 954 C C . ILE A 1 115 ? 11.344 1.530 8.390 1.000 12.300 115 ILE A C 1
ATOM 955 O O . ILE A 1 115 ? 12.364 2.078 8.820 1.000 13.410 115 ILE A O 1
ATOM 960 N N . ASN A 1 116 ? 11.228 0.216 8.318 1.000 11.430 116 ASN A N 1
ATOM 961 C CA A ASN A 1 116 ? 12.334 -0.685 8.726 0.500 13.330 116 ASN A CA 1
ATOM 962 C CA B ASN A 1 116 ? 12.323 -0.723 8.697 0.500 12.620 116 ASN A CA 1
ATOM 963 C C . ASN A 1 116 ? 13.578 -0.376 7.883 1.000 13.260 116 ASN A C 1
ATOM 964 O O . ASN A 1 116 ? 14.669 -0.237 8.441 1.000 13.610 116 ASN A O 1
ATOM 973 N N . ARG A 1 117 ? 13.449 -0.237 6.582 1.000 13.310 117 ARG A N 1
ATOM 974 C CA . ARG A 1 117 ? 14.632 -0.007 5.724 1.000 13.820 117 ARG A CA 1
ATOM 975 C C . ARG A 1 117 ? 15.306 1.321 6.092 1.000 13.050 117 ARG A C 1
ATOM 976 O O . ARG A 1 117 ? 16.542 1.392 6.133 1.000 12.670 117 ARG A O 1
ATOM 984 N N . HIS A 1 118 ? 14.525 2.371 6.298 1.000 11.720 118 HIS A N 1
ATOM 985 C CA . HIS A 1 118 ? 15.043 3.704 6.679 1.000 11.760 118 HIS A CA 1
ATOM 986 C C . HIS A 1 118 ? 15.867 3.569 7.965 1.000 10.560 118 HIS A C 1
ATOM 987 O O . HIS A 1 118 ? 16.960 4.162 8.020 1.000 11.260 118 HIS A O 1
ATOM 994 N N . PHE A 1 119 ? 15.288 2.961 8.999 1.000 10.100 119 PHE A N 1
ATOM 995 C CA . PHE A 1 119 ? 15.966 2.850 10.306 1.000 10.180 119 PHE A CA 1
ATOM 996 C C . PHE A 1 119 ? 17.183 1.949 10.159 1.000 10.880 119 PHE A C 1
ATOM 997 O O . PHE A 1 119 ? 18.151 2.247 10.872 1.000 11.150 119 PHE A O 1
ATOM 1005 N N . LYS A 1 120 ? 17.169 0.945 9.281 1.000 12.120 120 LYS A N 1
ATOM 1006 C CA . LYS A 1 120 ? 18.384 0.118 9.043 1.000 14.970 120 LYS A CA 1
ATOM 1007 C C . LYS A 1 120 ? 19.497 0.979 8.446 1.000 14.570 120 LYS A C 1
ATOM 1008 O O . LYS A 1 120 ? 20.653 0.907 8.908 1.000 13.060 120 LYS A O 1
ATOM 1014 N N . ILE A 1 121 ? 19.153 1.854 7.508 1.000 13.440 121 ILE A N 1
ATOM 1015 C CA . ILE A 1 121 ? 20.119 2.814 6.912 1.000 15.210 121 ILE A CA 1
ATOM 1016 C C . ILE A 1 121 ? 20.683 3.743 8.000 1.000 13.830 121 ILE A C 1
ATOM 1017 O O . ILE A 1 121 ? 21.915 3.948 8.052 1.000 13.620 121 ILE A O 1
ATOM 1022 N N . LEU A 1 122 ? 19.840 4.265 8.890 1.000 13.920 122 LEU A N 1
ATOM 1023 C CA . LEU A 1 122 ? 20.350 5.223 9.911 1.000 13.070 122 LEU A CA 1
ATOM 1024 C C . LEU A 1 122 ? 21.352 4.479 10.817 1.000 11.620 122 LEU A C 1
ATOM 1025 O O . LEU A 1 122 ? 22.428 5.058 11.156 1.000 11.530 122 LEU A O 1
ATOM 1030 N N . LYS A 1 123 ? 21.024 3.254 11.212 1.000 11.150 123 LYS A N 1
ATOM 1031 C CA . LYS A 1 123 ? 21.884 2.453 12.122 1.000 11.510 123 LYS A CA 1
ATOM 1032 C C . LYS A 1 123 ? 23.191 2.130 11.398 1.000 11.880 123 LYS A C 1
ATOM 1033 O O . LYS A 1 123 ? 24.270 2.262 11.969 1.000 10.870 123 LYS A O 1
ATOM 1039 N N . LYS A 1 124 ? 23.104 1.704 10.139 1.000 13.390 124 LYS A N 1
ATOM 1040 C CA . LYS A 1 124 ? 24.318 1.362 9.358 1.000 14.530 124 LYS A CA 1
ATOM 1041 C C . LYS A 1 124 ? 25.236 2.585 9.314 1.000 13.830 124 LYS A C 1
ATOM 1042 O O . LYS A 1 124 ? 26.467 2.445 9.488 1.000 12.090 124 LYS A O 1
ATOM 1048 N N . ASN A 1 125 ? 24.711 3.761 8.986 1.000 13.090 125 ASN A N 1
ATOM 1049 C CA . ASN A 1 125 ? 25.599 4.933 8.791 1.000 14.720 125 ASN A CA 1
ATOM 1050 C C . ASN A 1 125 ? 26.157 5.333 10.174 1.000 14.220 125 ASN A C 1
ATOM 1051 O O . ASN A 1 125 ? 27.329 5.739 10.275 1.000 13.610 125 ASN A O 1
ATOM 1056 N N . LEU A 1 126 ? 25.413 5.135 11.260 1.000 12.560 126 LEU A N 1
ATOM 1057 C CA . LEU A 1 126 ? 25.917 5.424 12.619 1.000 12.770 126 LEU A CA 1
ATOM 1058 C C . LEU A 1 126 ? 27.104 4.517 12.980 1.000 12.620 126 LEU A C 1
ATOM 1059 O O . LEU A 1 126 ? 28.126 5.018 13.513 1.000 11.790 126 LEU A O 1
ATOM 1064 N N . LYS A 1 127 ? 27.018 3.251 12.626 1.000 11.980 127 LYS A N 1
ATOM 1065 C CA . LYS A 1 127 ? 28.098 2.298 12.943 1.000 12.290 127 LYS A CA 1
ATOM 1066 C C . LYS A 1 127 ? 29.277 2.568 12.021 1.000 11.590 127 LYS A C 1
ATOM 1067 O O . LYS A 1 127 ? 30.403 2.415 12.471 1.000 11.920 127 LYS A O 1
ATOM 1073 N N . LYS A 1 128 ? 29.018 2.892 10.756 1.000 11.610 128 LYS A N 1
ATOM 1074 C CA . LYS A 1 128 ? 30.122 3.141 9.795 1.000 14.310 128 LYS A CA 1
ATOM 1075 C C . LYS A 1 128 ? 30.964 4.319 10.295 1.000 13.300 128 LYS A C 1
ATOM 1076 O O . LYS A 1 128 ? 32.210 4.258 10.111 1.000 13.050 128 LYS A O 1
ATOM 1082 N N . LYS A 1 129 ? 30.328 5.337 10.905 1.000 13.020 129 LYS A N 1
ATOM 1083 C CA . LYS A 1 129 ? 31.023 6.532 11.473 1.000 12.550 129 LYS A CA 1
ATOM 1084 C C . LYS A 1 129 ? 31.457 6.301 12.939 1.000 10.530 129 LYS A C 1
ATOM 1085 O O . LYS A 1 129 ? 31.883 7.262 13.586 1.000 10.090 129 LYS A O 1
ATOM 1091 N N . GLU A 1 130 ? 31.466 5.069 13.422 1.000 11.490 130 GLU A N 1
ATOM 1092 C CA . GLU A 1 130 ? 31.938 4.678 14.773 1.000 11.840 130 GLU A CA 1
ATOM 1093 C C . GLU A 1 130 ? 31.277 5.582 15.809 1.000 11.160 130 GLU A C 1
ATOM 1094 O O . GLU A 1 130 ? 31.966 6.048 16.732 1.000 10.330 130 GLU A O 1
ATOM 1100 N N . TYR A 1 131 ? 29.974 5.835 15.653 1.000 9.460 131 TYR A N 1
ATOM 1101 C CA . TYR A 1 131 ? 29.193 6.587 16.659 1.000 9.720 131 TYR A CA 1
ATOM 1102 C C . TYR A 1 131 ? 29.812 7.955 16.958 1.000 9.030 131 TYR A C 1
ATOM 1103 O O . TYR A 1 131 ? 29.788 8.414 18.125 1.000 8.660 131 TYR A O 1
ATOM 1112 N N . SER A 1 132 ? 30.299 8.625 15.934 1.000 8.340 132 SER A N 1
ATOM 1113 C CA . SER A 1 132 ? 30.884 9.983 16.082 1.000 8.460 132 SER A CA 1
ATOM 1114 C C . SER A 1 132 ? 29.803 10.985 16.529 1.000 8.280 132 SER A C 1
ATOM 1115 O O . SER A 1 132 ? 28.576 10.713 16.313 1.000 9.040 132 SER A O 1
ATOM 1118 N N . ALA A 1 133 ? 30.206 12.141 17.080 1.000 8.810 133 ALA A N 1
ATOM 1119 C CA . ALA A 1 133 ? 29.235 13.224 17.389 1.000 9.660 133 ALA A CA 1
ATOM 1120 C C . ALA A 1 133 ? 28.478 13.584 16.116 1.000 9.380 133 ALA A C 1
ATOM 1121 O O . ALA A 1 133 ? 27.257 13.720 16.224 1.000 8.950 133 ALA A O 1
ATOM 1123 N N . GLN A 1 134 ? 29.151 13.647 14.962 1.000 10.140 134 GLN A N 1
ATOM 1124 C CA . GLN A 1 134 ? 28.492 14.039 13.692 1.000 10.900 134 GLN A CA 1
ATOM 1125 C C . GLN A 1 134 ? 27.395 13.022 13.372 1.000 9.830 134 GLN A C 1
ATOM 1126 O O . GLN A 1 134 ? 26.296 13.369 12.941 1.000 9.700 134 GLN A O 1
ATOM 1132 N N . ALA A 1 135 ? 27.722 11.755 13.531 1.000 9.540 135 ALA A N 1
ATOM 1133 C CA . ALA A 1 135 ? 26.785 10.678 13.166 1.000 9.090 135 ALA A CA 1
ATOM 1134 C C . ALA A 1 135 ? 25.553 10.785 14.065 1.000 8.770 135 ALA A C 1
ATOM 1135 O O . ALA A 1 135 ? 24.417 10.616 13.611 1.000 11.000 135 ALA A O 1
ATOM 1137 N N . TRP A 1 136 ? 25.749 11.002 15.354 1.000 8.190 136 TRP A N 1
ATOM 1138 C CA . TRP A 1 136 ? 24.589 11.096 16.254 1.000 7.590 136 TRP A CA 1
ATOM 1139 C C . TRP A 1 136 ? 23.774 12.359 15.974 1.000 7.260 136 TRP A C 1
ATOM 1140 O O . TRP A 1 136 ? 22.556 12.338 16.187 1.000 7.570 136 TRP A O 1
ATOM 1151 N N . GLU A 1 137 ? 24.429 13.455 15.612 1.000 8.250 137 GLU A N 1
ATOM 1152 C CA . GLU A 1 137 ? 23.706 14.704 15.318 1.000 8.260 137 GLU A CA 1
ATOM 1153 C C . GLU A 1 137 ? 22.896 14.535 14.040 1.000 8.430 137 GLU A C 1
ATOM 1154 O O . GLU A 1 137 ? 21.771 15.080 13.930 1.000 8.520 137 GLU A O 1
ATOM 1160 N N . GLN A 1 138 ? 23.405 13.797 13.055 1.000 9.020 138 GLN A N 1
ATOM 1161 C CA . GLN A 1 138 ? 22.596 13.428 11.868 1.000 10.480 138 GLN A CA 1
ATOM 1162 C C . GL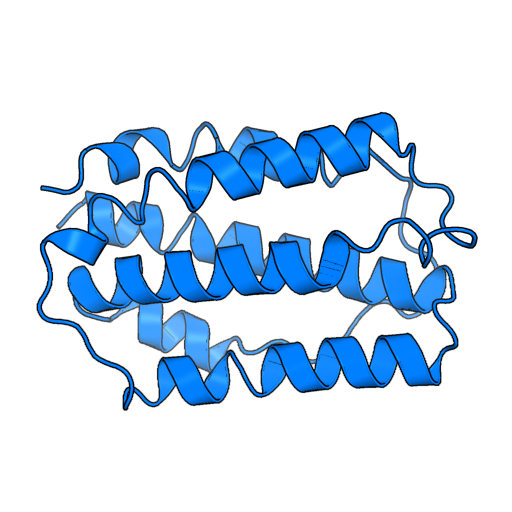N A 1 138 ? 21.299 12.726 12.283 1.000 9.990 138 GLN A C 1
ATOM 1163 O O . GLN A 1 138 ? 20.232 13.068 11.751 1.000 10.970 138 GLN A O 1
ATOM 1169 N N . ILE A 1 139 ? 21.393 11.782 13.212 1.000 9.300 139 ILE A N 1
ATOM 1170 C CA . ILE A 1 139 ? 20.221 11.038 13.756 1.000 10.110 139 ILE A CA 1
ATOM 1171 C C . ILE A 1 139 ? 19.327 11.999 14.548 1.000 8.880 139 ILE A C 1
ATOM 1172 O O . ILE A 1 139 ? 18.085 12.001 14.340 1.000 8.540 139 ILE A O 1
ATOM 1177 N N .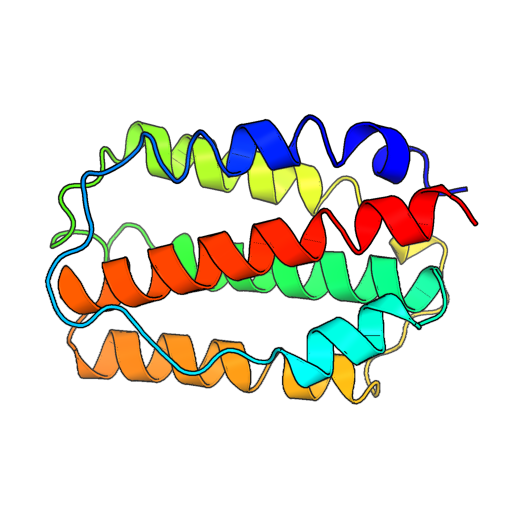 ARG A 1 140 ? 19.922 12.879 15.379 1.000 8.600 140 ARG A N 1
ATOM 1178 C CA . ARG A 1 140 ? 19.095 13.868 16.133 1.000 8.870 140 ARG A CA 1
ATOM 1179 C C . ARG A 1 140 ? 18.245 14.738 15.192 1.000 8.850 140 ARG A C 1
ATOM 1180 O O . ARG A 1 140 ? 17.013 14.849 15.431 1.000 8.870 140 ARG A O 1
ATOM 1188 N N . ARG A 1 141 ? 18.829 15.185 14.079 1.000 8.810 141 ARG A N 1
ATOM 1189 C CA . ARG A 1 141 ? 18.154 16.045 13.072 1.000 9.600 141 ARG A CA 1
ATOM 1190 C C . ARG A 1 141 ? 17.048 15.225 12.386 1.000 8.230 141 ARG A C 1
ATOM 1191 O O . ARG A 1 141 ? 15.941 15.746 12.213 1.000 7.400 141 ARG A O 1
ATOM 1199 N N . ALA A 1 142 ? 17.329 14.002 11.992 1.000 8.180 142 ALA A N 1
ATOM 1200 C CA . ALA A 1 142 ? 16.338 13.123 11.327 1.000 8.570 142 ALA A CA 1
ATOM 1201 C C . ALA A 1 142 ? 15.182 12.843 12.283 1.000 8.680 142 ALA A C 1
ATOM 1202 O O . ALA A 1 142 ? 14.021 13.039 11.886 1.000 8.350 142 ALA A O 1
ATOM 1204 N N . VAL A 1 143 ? 15.510 12.599 13.539 1.000 8.100 143 VAL A N 1
ATOM 1205 C CA . VAL A 1 143 ? 14.475 12.253 14.543 1.000 7.550 143 VAL A CA 1
ATOM 1206 C C . VAL A 1 143 ? 13.598 13.485 14.768 1.000 7.050 143 VAL A C 1
ATOM 1207 O O . VAL A 1 143 ? 12.351 13.334 14.936 1.000 7.410 143 VAL A O 1
ATOM 1211 N N . LYS A 1 144 ? 14.189 14.693 14.848 1.000 7.090 144 LYS A N 1
ATOM 1212 C CA . LYS A 1 144 ? 13.359 15.903 15.024 1.000 7.940 144 LYS A CA 1
ATOM 1213 C C . LYS A 1 144 ? 12.310 15.914 13.906 1.000 7.840 144 LYS A C 1
ATOM 1214 O O . LYS A 1 144 ? 11.120 16.130 14.158 1.000 7.550 144 LYS A O 1
ATOM 1220 N N . HIS A 1 145 ? 12.745 15.710 12.677 1.000 8.820 145 HIS A N 1
ATOM 1221 C CA . HIS A 1 145 ? 11.817 15.749 11.522 1.000 8.870 145 HIS A CA 1
ATOM 1222 C C . HIS A 1 145 ? 10.753 14.641 11.579 1.000 7.800 145 HIS A C 1
ATOM 1223 O O . HIS A 1 145 ? 9.581 14.923 11.357 1.000 8.120 145 HIS A O 1
ATOM 1230 N N . HIS A 1 146 ? 11.162 13.429 11.908 1.000 7.290 146 HIS A N 1
ATOM 1231 C CA . HIS A 1 146 ? 10.204 12.326 12.189 1.000 7.030 146 HIS A CA 1
ATOM 1232 C C . HIS A 1 146 ? 9.140 12.803 13.189 1.000 7.350 146 HIS A C 1
ATOM 1233 O O . HIS A 1 146 ? 7.942 12.633 12.973 1.000 7.030 146 HIS A O 1
ATOM 1240 N N . LEU A 1 147 ? 9.580 13.259 14.350 1.000 7.540 147 LEU A N 1
ATOM 1241 C CA . LEU A 1 147 ? 8.596 13.606 15.399 1.000 7.350 147 LEU A CA 1
ATOM 1242 C C . LEU A 1 147 ? 7.664 14.735 14.954 1.000 7.090 147 LEU A C 1
ATOM 1243 O O . LEU A 1 147 ? 6.469 14.653 15.306 1.000 7.350 147 LEU A O 1
ATOM 1248 N N . GLN A 1 148 ? 8.127 15.740 14.219 1.000 6.940 148 GLN A N 1
ATOM 1249 C CA . GLN A 1 148 ? 7.250 16.812 13.657 1.000 7.650 148 GLN A CA 1
ATOM 1250 C C . GLN A 1 148 ? 6.183 16.221 12.742 1.000 8.290 148 GLN A C 1
ATOM 1251 O O . GLN A 1 148 ? 4.984 16.559 12.904 1.000 9.240 148 GLN A O 1
ATOM 1257 N N . ARG A 1 149 ? 6.579 15.315 11.851 1.000 8.130 149 ARG A N 1
ATOM 1258 C CA . ARG A 1 149 ? 5.621 14.711 10.913 1.000 9.290 149 ARG A CA 1
ATOM 1259 C C . ARG A 1 149 ? 4.689 13.749 11.654 1.000 8.970 149 ARG A C 1
ATOM 1260 O O . ARG A 1 149 ? 3.528 13.597 11.232 1.000 7.850 149 ARG A O 1
ATOM 1268 N N . MET A 1 150 ? 5.190 13.008 12.647 1.000 8.900 150 MET A N 1
ATOM 1269 C CA . MET A 1 150 ? 4.339 12.156 13.475 1.000 8.640 150 MET A CA 1
ATOM 1270 C C . MET A 1 150 ? 3.251 12.958 14.188 1.000 8.200 150 MET A C 1
ATOM 1271 O O . MET A 1 150 ? 2.115 12.494 14.214 1.000 7.650 150 MET A O 1
ATOM 1276 N N . ASP A 1 151 ? 3.560 14.129 14.747 1.000 8.750 151 ASP A N 1
ATOM 1277 C CA . ASP A 1 151 ? 2.517 14.967 15.395 1.000 9.390 151 ASP A CA 1
ATOM 1278 C C . ASP A 1 151 ? 1.429 15.332 14.370 1.000 8.910 151 ASP A C 1
ATOM 1279 O O . ASP A 1 151 ? 0.225 15.348 14.711 1.000 10.010 151 ASP A O 1
ATOM 1284 N N . ILE A 1 152 ? 1.805 15.579 13.133 1.000 9.100 152 ILE A N 1
ATOM 1285 C CA A ILE A 1 152 ? 0.789 15.949 12.099 0.500 8.710 152 ILE A CA 1
ATOM 1286 C CA B ILE A 1 152 ? 0.797 15.943 12.089 0.500 9.180 152 ILE A CA 1
ATOM 1287 C C . ILE A 1 152 ? -0.090 14.725 11.827 1.000 8.000 152 ILE A C 1
ATOM 1288 O O . ILE A 1 152 ? -1.275 14.885 11.745 1.000 8.880 152 ILE A O 1
ATOM 1297 N N . ILE A 1 153 ? 0.527 13.554 11.736 1.000 7.000 153 ILE A N 1
ATOM 1298 C CA . ILE A 1 153 ? -0.267 12.319 11.525 1.000 6.690 153 ILE A CA 1
ATOM 1299 C C . ILE A 1 153 ? -1.257 12.196 12.679 1.000 6.450 153 ILE A C 1
ATOM 1300 O O . ILE A 1 153 ? -2.415 11.851 12.436 1.000 8.450 153 ILE A O 1
ATOM 1305 N N . ALA A 1 154 ? -0.768 12.319 13.911 1.000 7.130 154 ALA A N 1
ATOM 1306 C CA . ALA A 1 154 ? -1.644 12.110 15.083 1.000 8.110 154 ALA A CA 1
ATOM 1307 C C . ALA A 1 154 ? -2.827 13.074 15.047 1.000 9.290 154 ALA A C 1
ATOM 1308 O O . ALA A 1 154 ? -3.977 12.688 15.388 1.000 9.240 154 ALA A O 1
ATOM 1310 N N . SER A 1 155 ? -2.582 14.325 14.680 1.000 10.440 155 SER A N 1
ATOM 1311 C CA . SER A 1 155 ? -3.637 15.354 14.554 1.000 10.230 155 SER A CA 1
ATOM 1312 C C . SER A 1 155 ? -4.655 14.942 13.479 1.000 10.770 155 SER A C 1
ATOM 1313 O O . SER A 1 155 ? -5.880 15.118 13.692 1.000 11.180 155 SER A O 1
ATOM 1316 N N . ILE A 1 156 ? -4.191 14.503 12.317 1.000 9.480 156 ILE A N 1
ATOM 1317 C CA . ILE A 1 156 ? -5.100 14.048 11.235 1.000 9.000 156 ILE A CA 1
ATOM 1318 C C . ILE A 1 156 ? -5.922 12.869 11.723 1.000 9.900 156 ILE A C 1
ATOM 1319 O O . ILE A 1 156 ? -7.161 12.873 11.541 1.000 11.070 156 ILE A O 1
ATOM 1324 N N . ALA A 1 157 ? -5.307 11.883 12.388 1.000 9.580 157 ALA A N 1
ATOM 1325 C CA . ALA A 1 157 ? -6.048 10.717 12.910 1.000 9.640 157 ALA A CA 1
ATOM 1326 C C . ALA A 1 157 ? -7.101 11.191 13.904 1.000 11.250 157 ALA A C 1
ATOM 1327 O O . ALA A 1 157 ? -8.217 10.652 13.912 1.000 12.030 157 ALA A O 1
ATOM 1329 N N . ASN A 1 158 ? -6.763 12.140 14.769 1.000 11.780 158 ASN A N 1
ATOM 1330 C CA . ASN A 1 158 ? -7.652 12.548 15.882 1.000 12.800 158 ASN A CA 1
ATOM 1331 C C . ASN A 1 158 ? -8.881 13.281 15.357 1.000 13.380 158 ASN A C 1
ATOM 1332 O O . ASN A 1 158 ? -9.856 13.356 16.123 1.000 16.100 158 ASN A O 1
ATOM 1337 N N . ARG A 1 159 ? -8.854 13.857 14.153 1.000 14.890 159 ARG A N 1
ATOM 1338 C CA . ARG A 1 159 ? -9.958 14.757 13.709 1.000 18.110 159 ARG A CA 1
ATOM 1339 C C . ARG A 1 159 ? -10.964 13.979 12.853 1.000 19.870 159 ARG A C 1
ATOM 1340 O O . ARG A 1 159 ? -11.979 14.586 12.455 1.000 20.030 159 ARG A O 1
ATOM 1348 N N . ARG A 1 160 ? -10.725 12.692 12.608 1.000 19.380 160 ARG A N 1
ATOM 1349 C CA . ARG A 1 160 ? -11.618 11.883 11.731 1.000 22.600 160 ARG A CA 1
ATOM 1350 C C . ARG A 1 160 ? -12.905 11.573 12.501 1.000 25.080 160 ARG A C 1
ATOM 1351 O O . ARG A 1 160 ? -13.007 11.827 13.695 1.000 29.380 160 ARG A O 1
#

Solvent-accessible surface area: 9216 Å² total; per-residue (Å²): 138,13,154,36,11,51,93,1,116,130,10,1,83,60,1,37,54,14,4,144,115,5,23,53,207,82,54,168,53,4,169,57,96,42,30,23,207,9,0,77,115,6,26,126,26,166,45,64,30,0,0,15,0,0,13,45,0,0,53,35,0,14,196,12,0,77,34,136,114,66,4,137,61,16,176,10,84,50,134,20,4,102,82,0,19,83,8,0,73,112,1,2,64,30,0,88,108,5,38,84,167,43,151,104,38,135,185,69,68,19,46,112,64,0,56,127,17,7,114,84,7,89,149,58,2,114,167,71,148,35,35,35,68,2,1,13,25,4,11,76,6,0,71,75,0,1,78,42,0,18,77,0,1,26,24,5,78,170,193

Radius of gyration: 15.4 Å; Cα contacts (8 Å, |Δi|>4): 146; chains: 1; bounding box: 44×31×32 Å

Organism: Ctenopharyngodon idella (NCBI:txid7959)

Foldseek 3Di:
DQPCLVVLLVLLVVLLVLLDVQADDADPDLDDDAPPVLLVVLLVDALLSLLVLLLLLLVLLLVLQVPCVQVPQAPTNVVSSVVSSVSSVVVNVSSVVVNVVDDDDDPDVSNVVSVVVSVVLNVVCVVVSNHNNSVSSSSVNVSVVSVSSNSSSVSSVVD

B-factor: mean 14.25, std 7.7, range [5.18, 47.79]